Protein AF-X0V3E1-F1 (afdb_monomer)

Radius of gyration: 13.54 Å; Cα contacts (8 Å, |Δi|>4): 39; chains: 1; bounding box: 28×15×40 Å

Secondary structure (DSSP, 8-state):
----HHHHHHHHHHHTS---HHHHHHHHT--HHHHHHHHHHHHHHHHHHHHHHHHHHTT-

Structure (mmCIF, N/CA/C/O backbone):
data_AF-X0V3E1-F1
#
_entry.id   AF-X0V3E1-F1
#
loop_
_atom_site.group_PDB
_atom_site.id
_atom_site.type_symbol
_atom_site.label_atom_id
_atom_site.label_alt_id
_atom_site.label_comp_id
_atom_site.label_asym_id
_atom_site.label_entity_id
_atom_site.label_seq_id
_atom_site.pdbx_PDB_ins_code
_atom_site.Cartn_x
_atom_site.Cartn_y
_atom_site.Cartn_z
_atom_site.occupancy
_atom_site.B_iso_or_equiv
_atom_site.auth_seq_id
_atom_site.auth_comp_id
_atom_site.auth_asym_id
_atom_site.auth_atom_id
_atom_site.pdbx_PDB_model_num
ATOM 1 N N . ASP A 1 1 ? 15.953 -2.812 -4.970 1.00 65.19 1 ASP A N 1
ATOM 2 C CA . ASP A 1 1 ? 14.838 -2.844 -4.008 1.00 65.19 1 ASP A CA 1
ATOM 3 C C . ASP A 1 1 ? 13.740 -3.824 -4.339 1.00 65.19 1 ASP A C 1
ATOM 5 O O . ASP A 1 1 ? 13.244 -3.876 -5.464 1.00 65.19 1 ASP A O 1
ATOM 9 N N . ARG A 1 2 ? 13.389 -4.607 -3.319 1.00 88.19 2 ARG A N 1
ATOM 10 C CA . ARG A 1 2 ? 12.189 -5.441 -3.235 1.00 88.19 2 ARG A CA 1
ATOM 11 C C . ARG A 1 2 ? 11.234 -4.788 -2.230 1.00 88.19 2 ARG A C 1
ATOM 13 O O . ARG A 1 2 ? 11.677 -4.013 -1.391 1.00 88.19 2 ARG A O 1
ATOM 20 N N . LEU A 1 3 ? 9.945 -5.102 -2.332 1.00 96.00 3 LEU A N 1
ATOM 21 C CA . LEU A 1 3 ? 8.965 -4.714 -1.315 1.00 96.00 3 LEU A CA 1
ATOM 22 C C . LEU A 1 3 ? 9.360 -5.318 0.036 1.00 96.00 3 LEU A C 1
ATOM 24 O O . LEU A 1 3 ? 9.718 -6.498 0.069 1.00 96.00 3 LEU A O 1
ATOM 28 N N . SER A 1 4 ? 9.252 -4.539 1.116 1.00 97.06 4 SER A N 1
ATOM 29 C CA . SER A 1 4 ? 9.252 -5.111 2.466 1.00 97.06 4 SER A CA 1
ATOM 30 C C . SER A 1 4 ? 8.002 -5.964 2.685 1.00 97.06 4 SER A C 1
ATOM 32 O O . SER A 1 4 ? 7.021 -5.825 1.949 1.00 97.06 4 SER A O 1
ATOM 34 N N . ASP A 1 5 ? 8.006 -6.809 3.714 1.00 97.81 5 ASP A N 1
ATOM 35 C CA . ASP A 1 5 ? 6.866 -7.688 3.99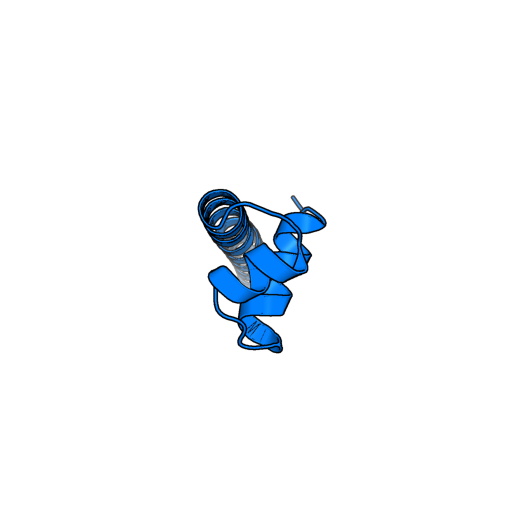3 1.00 97.81 5 ASP A CA 1
ATOM 36 C C . ASP A 1 5 ? 5.589 -6.885 4.250 1.00 97.81 5 ASP A C 1
ATOM 38 O O . ASP A 1 5 ? 4.572 -7.134 3.616 1.00 97.81 5 ASP A O 1
ATOM 42 N N . VAL A 1 6 ? 5.666 -5.811 5.044 1.00 97.44 6 VAL A N 1
ATOM 43 C CA . VAL A 1 6 ? 4.511 -4.927 5.285 1.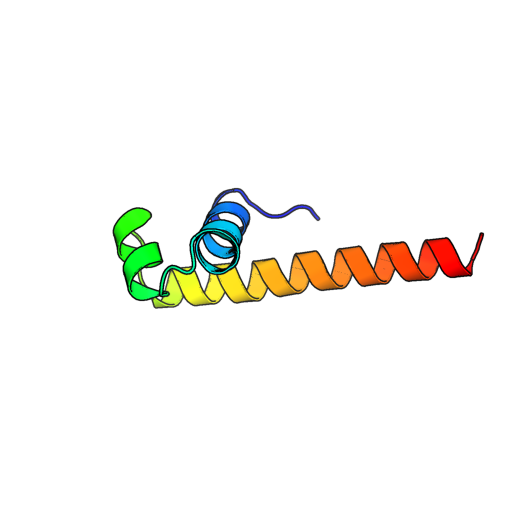00 97.44 6 VAL A CA 1
ATOM 44 C C . VAL A 1 6 ? 4.039 -4.241 3.998 1.00 97.44 6 VAL A C 1
ATOM 46 O O . VAL A 1 6 ? 2.844 -4.176 3.732 1.00 97.44 6 VAL A O 1
ATOM 49 N N . GLN A 1 7 ? 4.955 -3.746 3.158 1.00 98.38 7 GLN A N 1
ATOM 50 C CA . GLN A 1 7 ? 4.585 -3.134 1.874 1.00 98.38 7 GLN A CA 1
ATOM 51 C C . GLN A 1 7 ? 3.904 -4.139 0.938 1.00 98.38 7 GLN A C 1
ATOM 53 O O . GLN A 1 7 ? 2.950 -3.785 0.246 1.00 98.38 7 GLN A O 1
ATOM 58 N N . ARG A 1 8 ? 4.393 -5.386 0.923 1.00 98.25 8 ARG A N 1
ATOM 59 C CA . ARG A 1 8 ? 3.814 -6.490 0.158 1.00 98.25 8 ARG A CA 1
ATOM 60 C C . ARG A 1 8 ? 2.422 -6.844 0.673 1.00 98.25 8 ARG A C 1
ATOM 62 O O . ARG A 1 8 ? 1.508 -6.898 -0.140 1.00 98.25 8 ARG A O 1
ATOM 69 N N . SER A 1 9 ? 2.252 -7.045 1.976 1.00 98.38 9 SER A N 1
ATOM 70 C CA . SER A 1 9 ? 0.950 -7.380 2.560 1.00 98.38 9 SER A CA 1
ATOM 71 C C . SER A 1 9 ? -0.079 -6.288 2.276 1.00 98.38 9 SER A C 1
ATOM 73 O O . SER A 1 9 ? -1.169 -6.584 1.803 1.00 98.38 9 SER A O 1
ATOM 75 N N . VAL A 1 10 ? 0.294 -5.014 2.445 1.00 98.56 10 VAL A N 1
ATOM 76 C CA . VAL A 1 10 ? -0.604 -3.879 2.182 1.00 98.56 10 VAL A CA 1
ATOM 77 C C . VAL A 1 10 ? -1.040 -3.806 0.716 1.00 98.56 10 VAL A C 1
ATOM 79 O O . VAL A 1 10 ? -2.221 -3.597 0.445 1.00 98.56 10 VAL A O 1
ATOM 82 N N . ILE A 1 11 ? -0.118 -3.947 -0.247 1.00 97.75 11 ILE A N 1
ATOM 83 C CA . ILE A 1 11 ? -0.494 -3.862 -1.668 1.00 97.75 11 ILE A CA 1
ATOM 84 C C . ILE A 1 11 ? -1.293 -5.087 -2.122 1.00 97.75 11 ILE A C 1
ATOM 86 O O . ILE A 1 11 ? -2.189 -4.933 -2.944 1.00 97.75 11 ILE A O 1
ATOM 90 N N . VAL A 1 12 ? -1.010 -6.275 -1.574 1.00 98.25 12 VAL A N 1
ATOM 91 C CA . VAL A 1 12 ? -1.779 -7.488 -1.880 1.00 98.25 12 VAL A CA 1
ATOM 92 C C . VAL A 1 12 ? -3.208 -7.345 -1.375 1.00 98.25 12 VAL A C 1
ATOM 94 O O . VAL A 1 12 ? -4.127 -7.409 -2.185 1.00 98.25 12 VAL A O 1
ATOM 97 N N . ALA A 1 13 ? -3.379 -6.997 -0.100 1.00 98.38 13 ALA A N 1
ATOM 98 C CA . ALA A 1 13 ? -4.690 -6.785 0.500 1.00 98.38 13 ALA A CA 1
ATOM 99 C C . ALA A 1 13 ? -5.508 -5.707 -0.231 1.00 98.38 13 ALA A C 1
ATOM 101 O O . ALA A 1 13 ? -6.714 -5.833 -0.428 1.00 98.38 13 ALA A O 1
ATOM 102 N N . LYS A 1 14 ? -4.850 -4.635 -0.698 1.00 98.12 14 LYS A N 1
ATOM 103 C CA . LYS A 1 14 ? -5.528 -3.574 -1.453 1.00 98.12 14 LYS A CA 1
ATOM 104 C C . LYS A 1 14 ? -5.959 -3.974 -2.859 1.00 98.12 14 LYS A C 1
ATOM 106 O O . LYS A 1 14 ? -6.919 -3.372 -3.330 1.00 98.12 14 LYS A O 1
ATOM 111 N N . VAL A 1 15 ? -5.203 -4.824 -3.551 1.00 97.00 15 VAL A N 1
ATOM 112 C CA . VAL A 1 15 ? -5.352 -5.040 -5.003 1.00 97.00 15 VAL A CA 1
ATOM 11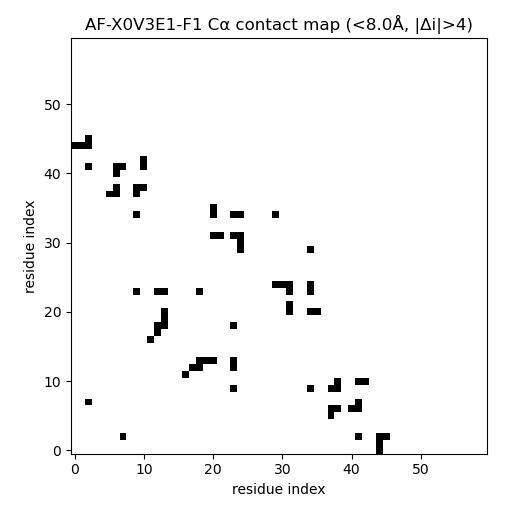3 C C . VAL A 1 15 ? -5.966 -6.398 -5.324 1.00 97.00 15 VAL A C 1
ATOM 115 O O . VAL A 1 15 ? -6.739 -6.489 -6.270 1.00 97.00 15 VAL A O 1
ATOM 118 N N . TYR A 1 16 ? -5.626 -7.437 -4.562 1.00 97.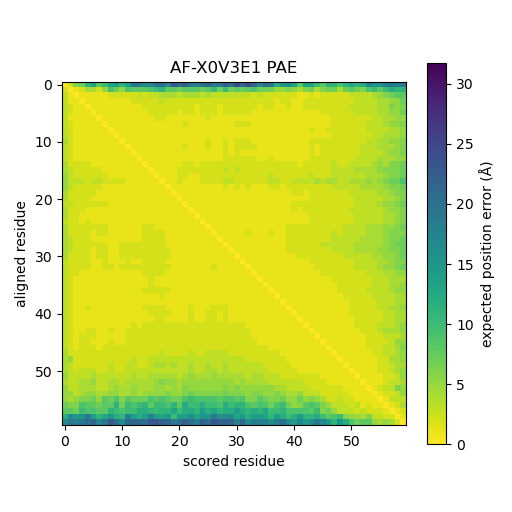62 16 TYR A N 1
ATOM 119 C CA . TYR A 1 16 ? -6.163 -8.785 -4.752 1.00 97.62 16 TYR A CA 1
ATOM 120 C C . TYR A 1 16 ? -7.381 -9.048 -3.869 1.00 97.62 16 TYR A C 1
ATOM 122 O O . TYR A 1 16 ? -8.340 -9.641 -4.350 1.00 97.62 16 TYR A O 1
ATOM 130 N N . ASP A 1 17 ? -7.369 -8.553 -2.629 1.00 97.88 17 ASP A N 1
ATOM 131 C CA . ASP A 1 17 ? -8.446 -8.813 -1.659 1.00 97.88 17 ASP A CA 1
ATOM 132 C C . ASP A 1 17 ? -9.476 -7.666 -1.585 1.00 97.88 17 ASP A C 1
ATOM 134 O O . ASP A 1 17 ? -10.410 -7.710 -0.790 1.00 97.88 17 ASP A O 1
ATOM 138 N N . ASP A 1 18 ? -9.283 -6.616 -2.395 1.00 97.50 18 ASP A N 1
ATOM 139 C CA . ASP A 1 18 ? -10.111 -5.400 -2.495 1.00 97.50 18 ASP A CA 1
ATOM 140 C C . ASP A 1 18 ? -10.455 -4.726 -1.147 1.00 97.50 18 ASP A C 1
ATOM 142 O O . ASP A 1 18 ? -11.429 -3.988 -1.003 1.00 97.50 18 ASP A O 1
ATOM 146 N N . MET A 1 19 ? -9.613 -4.930 -0.131 1.00 98.62 19 MET A N 1
ATOM 147 C CA . MET A 1 19 ? -9.829 -4.372 1.203 1.00 98.62 19 MET A CA 1
ATOM 148 C C . MET A 1 19 ? -9.696 -2.847 1.185 1.00 98.62 19 MET A C 1
ATOM 150 O O . MET A 1 19 ? -8.889 -2.273 0.454 1.00 98.62 19 MET A O 1
ATOM 154 N N . THR A 1 20 ? -10.425 -2.142 2.041 1.00 98.75 20 THR A N 1
ATOM 155 C CA . THR A 1 20 ? -10.208 -0.709 2.292 1.00 98.75 20 THR A CA 1
ATOM 156 C C . THR A 1 20 ? -8.965 -0.481 3.159 1.00 98.75 20 THR A C 1
ATOM 158 O O . THR A 1 20 ? -8.506 -1.372 3.867 1.00 98.75 20 THR A O 1
ATOM 161 N N . PHE A 1 21 ? -8.420 0.742 3.185 1.00 98.75 21 PHE A N 1
ATOM 162 C CA . PHE A 1 21 ? -7.296 1.056 4.084 1.00 98.75 21 PHE A CA 1
ATOM 163 C C . PHE A 1 21 ? -7.617 0.839 5.570 1.00 98.75 21 PHE A C 1
ATOM 165 O O . PHE A 1 21 ? -6.701 0.565 6.338 1.00 98.75 21 PHE A O 1
ATOM 172 N N . ALA A 1 22 ? -8.885 0.984 5.967 1.00 98.81 22 ALA A N 1
ATOM 173 C CA . ALA A 1 22 ? -9.326 0.729 7.334 1.00 98.81 22 ALA A CA 1
ATOM 174 C C . ALA A 1 22 ? -9.295 -0.771 7.655 1.00 98.81 22 ALA A C 1
ATOM 176 O O . ALA A 1 22 ? -8.706 -1.151 8.657 1.00 98.81 22 ALA A O 1
ATOM 177 N N . GLN A 1 23 ? -9.819 -1.614 6.761 1.00 98.81 23 GLN A N 1
ATOM 178 C CA . GLN A 1 23 ? -9.773 -3.071 6.926 1.00 98.81 23 GLN A CA 1
ATOM 179 C C . GLN A 1 23 ? -8.331 -3.593 6.952 1.00 98.81 23 GLN A C 1
ATOM 181 O O . GLN A 1 23 ? -7.992 -4.420 7.784 1.00 98.81 23 GLN A O 1
ATOM 186 N N . VAL A 1 24 ? -7.446 -3.073 6.094 1.00 98.75 24 VAL A N 1
ATOM 187 C CA . VAL A 1 24 ? -6.020 -3.456 6.117 1.00 98.75 24 VAL A CA 1
ATOM 188 C C . VAL A 1 24 ? -5.334 -3.008 7.413 1.00 98.75 24 VAL A C 1
ATOM 190 O O . VAL A 1 24 ? -4.449 -3.692 7.917 1.00 98.75 24 VAL A O 1
ATOM 193 N N . ALA A 1 25 ? -5.707 -1.844 7.945 1.00 98.75 25 ALA A N 1
ATOM 194 C CA . ALA A 1 25 ? -5.177 -1.339 9.209 1.00 98.75 25 ALA A CA 1
ATOM 195 C C . ALA A 1 25 ? -5.599 -2.218 10.392 1.00 98.75 25 ALA A C 1
ATOM 197 O O . ALA A 1 25 ? -4.758 -2.546 11.225 1.00 98.75 25 ALA A O 1
ATOM 198 N N . GLU A 1 26 ? -6.865 -2.629 10.422 1.00 98.69 26 GLU A N 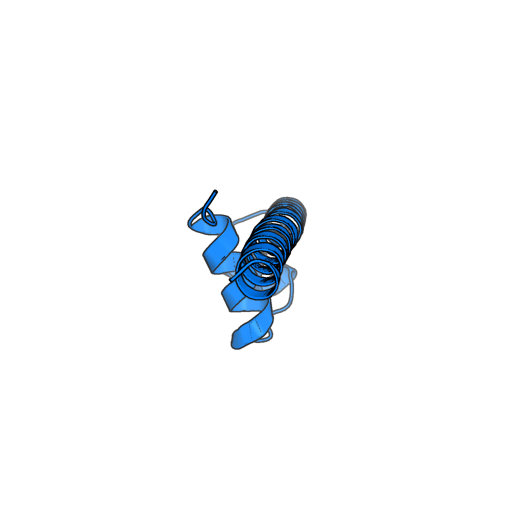1
ATOM 199 C CA . GLU A 1 26 ? -7.403 -3.567 11.405 1.00 98.69 26 GLU A CA 1
ATOM 200 C C . GLU A 1 26 ? -6.707 -4.933 11.324 1.00 98.69 26 GLU A C 1
ATOM 202 O O . GLU A 1 26 ? -6.129 -5.374 12.314 1.00 98.69 26 GLU A O 1
ATOM 207 N N . GLU A 1 27 ? -6.654 -5.535 10.133 1.00 98.12 27 GLU A N 1
ATOM 208 C CA . GLU A 1 2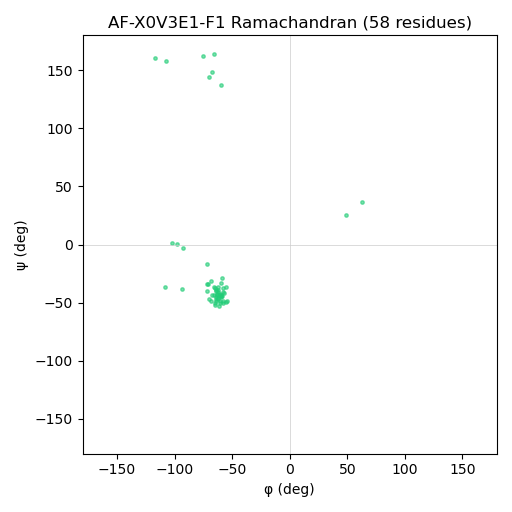7 ? -6.041 -6.850 9.884 1.00 98.12 27 GLU A CA 1
ATOM 209 C C . GLU A 1 27 ? -4.561 -6.904 10.296 1.00 98.12 27 GLU A C 1
ATOM 211 O O . GLU A 1 27 ? -4.088 -7.884 10.865 1.00 98.12 27 GLU A O 1
ATOM 216 N N . LEU A 1 28 ? -3.806 -5.836 10.019 1.00 97.62 28 LEU A N 1
ATOM 217 C CA . LEU A 1 28 ? -2.367 -5.783 10.292 1.00 97.62 28 LEU A CA 1
ATOM 218 C C . LEU A 1 28 ? -2.019 -5.186 11.664 1.00 97.62 28 LEU A C 1
ATOM 220 O O . LEU A 1 28 ? -0.835 -5.101 11.996 1.00 97.62 28 LEU A O 1
ATOM 224 N N . GLY A 1 29 ? -3.003 -4.729 12.444 1.00 98.38 29 GLY A N 1
ATOM 225 C CA . GLY A 1 29 ? -2.766 -4.049 13.722 1.00 98.38 29 GLY A CA 1
ATOM 226 C C . GLY A 1 29 ? -1.983 -2.735 13.582 1.00 98.38 29 GLY A C 1
ATOM 227 O O . GLY A 1 29 ? -1.138 -2.413 14.418 1.00 98.38 29 GLY A O 1
ATOM 228 N N . LEU A 1 30 ? -2.221 -1.980 12.506 1.00 98.38 30 LEU A N 1
ATOM 229 C CA . LEU A 1 30 ? -1.508 -0.741 12.176 1.00 98.38 30 LEU A CA 1
ATOM 230 C C . LEU A 1 30 ? -2.442 0.470 12.169 1.00 98.38 30 LEU A C 1
ATOM 232 O O . LEU A 1 30 ? -3.646 0.364 11.975 1.00 98.38 30 LEU A O 1
ATOM 236 N N . ALA A 1 31 ? -1.874 1.672 12.281 1.00 98.69 31 ALA A N 1
ATOM 237 C CA . ALA A 1 31 ? -2.625 2.892 12.000 1.00 98.69 31 ALA A CA 1
ATOM 238 C C . ALA A 1 31 ? -2.928 3.023 10.494 1.00 98.69 31 ALA A C 1
ATOM 240 O O . ALA A 1 31 ? -2.072 2.753 9.647 1.00 98.69 31 ALA A O 1
ATOM 241 N N . VAL A 1 32 ? -4.104 3.553 10.143 1.00 98.75 32 VAL A N 1
ATOM 242 C CA . VAL A 1 32 ? -4.500 3.804 8.741 1.00 98.75 32 VAL A CA 1
ATOM 243 C C . VAL A 1 32 ? -3.480 4.684 7.997 1.00 98.75 32 VAL A C 1
ATOM 245 O O . VAL A 1 32 ? -3.200 4.464 6.818 1.00 98.75 32 VAL A O 1
ATOM 248 N N . SER A 1 33 ? -2.882 5.671 8.672 1.00 98.56 33 SER A N 1
ATOM 249 C CA . SER A 1 33 ? -1.819 6.526 8.114 1.00 98.56 33 SER A CA 1
ATOM 250 C C . SER A 1 33 ? -0.548 5.739 7.769 1.00 98.56 33 SER A C 1
ATOM 252 O O . SER A 1 33 ? 0.059 5.960 6.714 1.00 98.56 33 SER A O 1
ATOM 254 N N . THR A 1 34 ? -0.179 4.779 8.617 1.00 98.56 34 THR A N 1
ATOM 255 C CA . THR A 1 34 ? 0.934 3.852 8.391 1.00 98.56 34 THR A CA 1
ATOM 256 C C . THR A 1 34 ? 0.655 2.975 7.174 1.00 98.56 34 THR A C 1
ATOM 258 O O . THR A 1 34 ? 1.493 2.904 6.273 1.00 98.56 34 THR A O 1
ATOM 261 N N . VAL A 1 35 ? -0.550 2.404 7.063 1.00 98.69 35 VAL A N 1
ATOM 262 C CA . VAL A 1 35 ? -0.958 1.606 5.892 1.00 98.69 35 VAL A CA 1
ATOM 263 C C . VAL A 1 35 ? -0.871 2.422 4.600 1.00 98.69 35 VAL A C 1
ATOM 265 O O . VAL A 1 35 ? -0.247 1.975 3.639 1.00 98.69 35 VAL A O 1
ATOM 268 N N . LYS A 1 36 ? -1.417 3.646 4.568 1.00 98.75 36 LYS A N 1
ATOM 269 C CA . LYS A 1 36 ? -1.323 4.537 3.393 1.00 98.75 36 LYS A CA 1
ATOM 270 C C . LYS A 1 36 ? 0.130 4.809 2.992 1.00 98.75 36 LYS A C 1
ATOM 272 O O . LYS A 1 36 ? 0.461 4.773 1.808 1.00 98.75 36 LYS A O 1
ATOM 277 N N . THR A 1 37 ? 1.006 5.030 3.971 1.00 98.75 37 THR A N 1
ATOM 278 C CA . THR A 1 37 ? 2.440 5.249 3.735 1.00 98.75 37 THR A CA 1
ATOM 279 C C . THR A 1 37 ? 3.105 4.015 3.123 1.00 98.75 37 THR A C 1
ATOM 281 O O . THR A 1 37 ? 3.849 4.134 2.146 1.00 98.75 37 THR A O 1
ATOM 284 N N . HIS A 1 38 ? 2.826 2.820 3.651 1.00 98.56 38 HIS A N 1
ATOM 285 C CA . HIS A 1 38 ? 3.335 1.572 3.081 1.00 98.56 38 HIS A CA 1
ATOM 286 C C . HIS A 1 38 ? 2.790 1.313 1.677 1.00 98.56 38 HIS A C 1
ATOM 288 O O . HIS A 1 38 ? 3.568 0.930 0.808 1.00 98.56 38 HIS A O 1
ATOM 294 N N . TYR A 1 39 ? 1.509 1.590 1.429 1.00 98.69 39 TYR A N 1
ATOM 295 C CA . TYR A 1 39 ? 0.896 1.449 0.110 1.00 98.69 39 TYR A CA 1
ATOM 296 C C . TYR A 1 39 ? 1.569 2.345 -0.936 1.00 98.69 39 TYR A C 1
ATOM 298 O O . TYR A 1 39 ? 1.996 1.858 -1.981 1.00 98.69 39 TYR A O 1
ATOM 306 N N . LEU A 1 40 ? 1.746 3.640 -0.641 1.00 98.44 40 LEU A N 1
ATOM 307 C CA . LEU A 1 40 ? 2.411 4.577 -1.555 1.00 98.44 40 LEU A CA 1
ATOM 308 C C . LEU A 1 40 ? 3.847 4.144 -1.876 1.00 98.44 40 LEU A C 1
ATOM 310 O O . LEU A 1 40 ? 4.255 4.155 -3.039 1.00 98.44 40 LEU A O 1
ATOM 314 N N . ARG A 1 41 ? 4.603 3.715 -0.857 1.00 98.19 41 ARG A N 1
ATOM 315 C CA . ARG A 1 41 ? 5.961 3.186 -1.045 1.00 98.19 41 ARG A CA 1
ATOM 316 C C . ARG A 1 41 ? 5.950 1.917 -1.896 1.00 98.19 41 ARG A C 1
ATOM 318 O O . ARG A 1 41 ? 6.753 1.813 -2.818 1.00 98.19 41 ARG A O 1
ATOM 325 N N . ALA A 1 42 ? 5.014 1.001 -1.646 1.00 98.25 42 ALA A N 1
ATOM 326 C CA . ALA A 1 42 ? 4.881 -0.235 -2.407 1.00 98.25 42 ALA A CA 1
ATOM 327 C C . ALA A 1 42 ? 4.613 0.031 -3.896 1.00 98.25 42 ALA A C 1
ATOM 329 O O . ALA A 1 42 ? 5.313 -0.506 -4.757 1.00 98.25 42 ALA A O 1
ATOM 330 N N . VAL A 1 43 ? 3.656 0.913 -4.203 1.00 98.00 43 VAL A N 1
ATOM 331 C CA . VAL A 1 43 ? 3.339 1.328 -5.580 1.00 98.00 43 VAL A CA 1
ATOM 332 C C . VAL A 1 43 ? 4.561 1.955 -6.254 1.00 98.00 43 VAL A C 1
ATOM 334 O O . VAL A 1 43 ? 4.883 1.597 -7.389 1.00 98.00 43 VAL A O 1
ATOM 337 N N . GLY A 1 44 ? 5.288 2.834 -5.554 1.00 97.75 44 GLY A N 1
ATOM 338 C CA . GLY A 1 44 ? 6.532 3.427 -6.051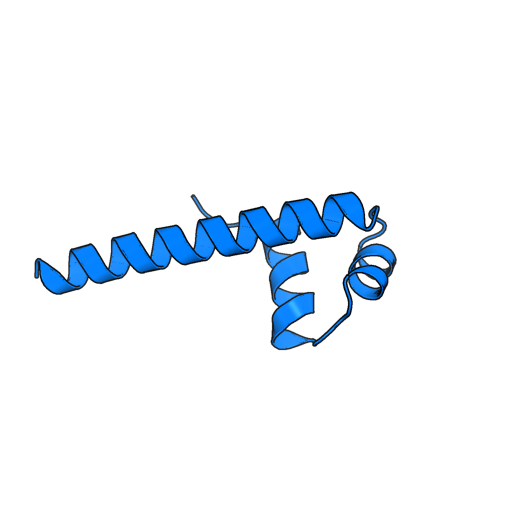 1.00 97.75 44 GLY A CA 1
ATOM 339 C C . GLY A 1 44 ? 7.584 2.373 -6.406 1.00 97.75 44 GLY A C 1
ATOM 340 O O . GLY A 1 44 ? 8.087 2.353 -7.529 1.00 97.75 44 GLY A O 1
ATOM 341 N N . THR A 1 45 ? 7.852 1.434 -5.497 1.00 97.44 45 THR A N 1
ATOM 342 C CA . THR A 1 45 ? 8.815 0.346 -5.724 1.00 97.44 45 THR A CA 1
ATOM 343 C C . THR A 1 45 ? 8.426 -0.538 -6.912 1.00 97.44 45 THR A C 1
ATOM 345 O O . THR A 1 45 ? 9.291 -0.890 -7.722 1.00 97.44 45 THR A O 1
ATOM 348 N N . VAL A 1 46 ? 7.143 -0.897 -7.048 1.00 96.62 46 VAL A N 1
ATOM 349 C CA . VAL A 1 46 ? 6.649 -1.701 -8.181 1.00 96.62 46 VAL A CA 1
ATOM 350 C C . VAL A 1 46 ? 6.818 -0.943 -9.494 1.00 96.62 46 VAL A C 1
ATOM 352 O O . VAL A 1 46 ? 7.394 -1.490 -10.437 1.00 96.62 46 VAL A O 1
ATOM 355 N N . ARG A 1 47 ? 6.391 0.323 -9.542 1.00 96.69 47 ARG A N 1
ATOM 356 C CA . ARG A 1 47 ? 6.536 1.191 -10.717 1.00 96.69 47 ARG A CA 1
ATOM 357 C C . ARG A 1 47 ? 7.990 1.290 -11.162 1.00 96.69 47 ARG A C 1
ATOM 359 O O . ARG A 1 47 ? 8.287 1.096 -12.336 1.00 96.69 47 ARG A O 1
ATOM 366 N N . ASP A 1 48 ? 8.904 1.563 -10.239 1.00 96.19 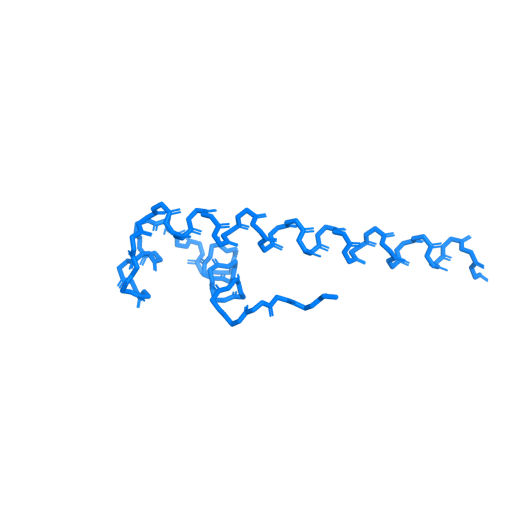48 ASP A N 1
ATOM 367 C CA . ASP A 1 48 ? 10.312 1.763 -10.580 1.00 96.19 48 ASP A CA 1
ATOM 368 C C . ASP A 1 48 ? 10.963 0.457 -11.064 1.00 96.19 48 ASP A C 1
ATOM 370 O O . ASP A 1 48 ? 11.837 0.472 -11.932 1.00 96.19 48 ASP A O 1
ATOM 374 N N . ARG A 1 49 ? 10.506 -0.698 -10.559 1.00 94.19 49 ARG A N 1
ATOM 375 C CA . ARG A 1 49 ? 10.928 -2.006 -11.072 1.00 94.19 49 ARG A CA 1
ATOM 376 C C . ARG A 1 49 ? 10.426 -2.252 -12.493 1.00 94.19 49 ARG A C 1
ATOM 378 O O . ARG A 1 49 ? 11.201 -2.744 -13.307 1.00 94.19 49 ARG A O 1
ATOM 385 N N . LEU A 1 50 ? 9.166 -1.924 -12.780 1.00 95.00 50 LEU A N 1
ATOM 386 C CA . LEU A 1 50 ? 8.596 -2.052 -14.124 1.00 95.00 50 LEU A CA 1
ATOM 387 C C . LEU A 1 50 ? 9.338 -1.157 -15.119 1.00 95.00 50 LEU A C 1
ATOM 389 O O . LEU A 1 50 ? 9.788 -1.660 -16.141 1.00 95.00 50 LEU A O 1
ATOM 393 N N . LYS A 1 51 ? 9.585 0.111 -14.765 1.00 96.12 51 LYS A N 1
ATOM 394 C CA . LYS A 1 51 ? 10.376 1.045 -15.584 1.00 96.12 51 LYS A CA 1
ATOM 395 C C . LYS A 1 51 ? 11.758 0.495 -15.934 1.00 96.12 51 LYS A C 1
ATOM 397 O O . LYS A 1 51 ? 12.141 0.502 -17.096 1.00 96.12 51 LYS A O 1
ATOM 402 N N . ARG A 1 52 ? 12.499 -0.017 -14.942 1.00 94.12 52 ARG A N 1
ATOM 403 C CA . ARG A 1 52 ? 13.822 -0.623 -15.181 1.00 94.12 52 ARG A CA 1
ATOM 404 C C . ARG A 1 52 ? 13.753 -1.855 -16.078 1.00 94.12 52 ARG A C 1
ATOM 406 O O . ARG A 1 52 ? 14.677 -2.089 -16.847 1.00 94.12 52 ARG A O 1
ATOM 413 N N . ARG A 1 53 ? 12.694 -2.660 -15.950 1.00 94.06 53 ARG A N 1
ATOM 414 C CA . ARG A 1 53 ? 12.510 -3.854 -16.777 1.00 94.06 53 ARG A CA 1
ATOM 415 C C . ARG A 1 53 ? 12.226 -3.475 -18.231 1.00 94.06 53 ARG A C 1
ATOM 417 O O . ARG A 1 53 ? 12.917 -3.984 -19.099 1.00 94.06 53 ARG A O 1
ATOM 424 N N . TRP A 1 54 ? 11.302 -2.548 -18.471 1.00 94.38 54 TRP A N 1
ATOM 425 C CA . TRP A 1 54 ? 10.987 -2.066 -19.819 1.00 94.38 54 TRP A CA 1
ATOM 426 C C . TRP A 1 54 ? 12.187 -1.406 -20.502 1.00 94.38 54 TRP A C 1
ATOM 428 O O . TRP A 1 54 ? 12.505 -1.756 -21.629 1.00 94.38 54 TRP A O 1
ATOM 438 N N . ALA A 1 55 ? 12.945 -0.570 -19.783 1.00 93.50 55 ALA A N 1
ATOM 439 C CA . ALA A 1 55 ? 14.172 0.022 -20.324 1.00 93.50 55 ALA A CA 1
ATOM 440 C C . ALA A 1 55 ? 15.215 -1.036 -20.743 1.00 93.50 55 ALA A C 1
ATOM 442 O O . ALA A 1 55 ? 15.957 -0.840 -21.703 1.00 93.50 55 ALA A O 1
ATOM 443 N N . LYS A 1 56 ? 15.280 -2.171 -20.029 1.00 90.62 56 LYS A N 1
ATOM 444 C CA . LYS A 1 56 ? 16.154 -3.295 -20.392 1.00 90.62 56 LYS A CA 1
ATOM 445 C C . LYS A 1 56 ? 15.647 -4.041 -21.632 1.00 90.62 56 LYS A C 1
ATOM 447 O O . LYS A 1 56 ? 16.465 -4.441 -22.452 1.00 90.62 56 LYS A O 1
ATOM 452 N N . GLU A 1 57 ? 14.334 -4.240 -21.737 1.00 87.69 57 GLU A N 1
ATOM 453 C CA . GLU A 1 57 ? 13.683 -4.902 -22.877 1.00 87.69 57 GLU A CA 1
ATOM 454 C C . GLU A 1 57 ? 13.840 -4.089 -2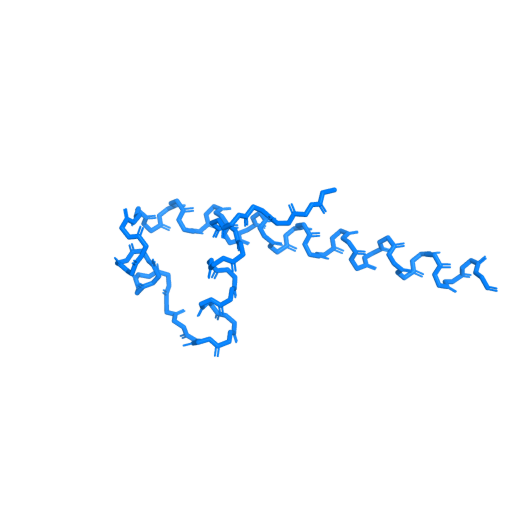4.172 1.00 87.69 57 GLU A C 1
ATOM 456 O O . GLU A 1 57 ? 14.098 -4.674 -25.210 1.00 87.69 57 GLU A O 1
ATOM 461 N N . GLU A 1 58 ? 13.779 -2.756 -24.112 1.00 82.19 58 GLU A N 1
ATOM 462 C CA . GLU A 1 58 ? 13.995 -1.860 -25.267 1.00 82.19 58 GLU A CA 1
ATOM 463 C C . GLU A 1 58 ? 15.462 -1.779 -25.727 1.00 82.19 58 GLU A C 1
ATOM 465 O O . GLU A 1 58 ? 15.745 -1.308 -26.827 1.00 82.19 58 GLU A O 1
ATOM 470 N N . SER A 1 59 ? 16.399 -2.208 -24.877 1.00 74.75 59 SER A N 1
ATOM 471 C CA . SER A 1 59 ? 17.844 -2.173 -25.147 1.00 74.75 59 SER A CA 1
ATOM 472 C C . SER A 1 59 ? 18.428 -3.542 -25.536 1.00 74.75 59 SER A C 1
ATOM 474 O O . SER A 1 59 ? 19.646 -3.643 -25.686 1.00 74.75 59 SER A O 1
ATOM 476 N N . SER A 1 60 ? 17.600 -4.594 -25.621 1.00 64.00 60 SER A N 1
ATOM 477 C CA . SER A 1 60 ? 17.979 -5.962 -26.035 1.00 64.00 60 SER A CA 1
ATOM 478 C C . SER A 1 60 ? 17.374 -6.299 -27.389 1.00 64.00 60 SER A C 1
ATOM 480 O O . SER A 1 60 ? 18.050 -7.029 -28.144 1.00 64.00 60 SER A O 1
#

Mean predicted aligned error: 2.93 Å

Foldseek 3Di:
DAQDPLLVQLCCCVPVVVDDLVRSCVVVVHDSVVSVVSPVVSVVVVVVVVVVVVVVVVVD

Solvent-accessible surface area (backbone atoms only — not comparable to full-atom values): 3387 Å² total; per-residue (Å²): 140,76,73,52,70,67,20,46,52,46,45,44,40,47,68,77,66,65,42,51,62,62,56,50,10,62,77,68,76,46,54,49,69,56,45,53,52,34,32,56,51,31,53,50,53,52,51,55,50,49,53,56,48,52,58,50,61,79,72,108

InterPro domains:
  IPR013249 RNA polymerase sigma factor 70, region 4 type 2 [PF08281] (2-43)
  IPR013324 RNA polymerase sigma factor, region 3/4-like [SSF88659] (2-52)
  IPR036388 Winged helix-like DNA-binding domain superfamily [G3DSA:1.10.10.10] (1-55)

Organism: NCBI:txid412755

Nearest PDB structures (foldseek):
  8jzt-assembly2_C  TM=9.902E-01  e=5.125E-03  Mycobacterium tuberculosis H37Rv
  3hug-assembly6_K  TM=9.647E-01  e=7.135E-03  Mycobacterium tuberculosis H37Rv
  3hug-assembly4_M  TM=9.599E-01  e=7.135E-03  Mycobacterium tuberculosis H37Rv
  3hug-assembly1_C  TM=9.473E-01  e=1.687E-02  Mycobacterium tuberculosis H37Rv
  3vfz-assembly3_A  TM=9.824E-01  e=2.198E-02  Mycobacterium tuberculosis

pLDDT: mean 95.44, std 7.07, range [64.0, 98.81]

Sequence (60 aa):
DRLSDVQRSVIVAKVYDDMTFAQVAEELGLAVSTVKTHYLRAVGTVRDRLKRRWAKEESS